Protein AF-A0AAF3FNE6-F1 (afdb_monomer)

Sequence (99 aa):
MEACRDISKYKAQGPAFADGSINWECPCMGGGTLVAHRCGHHFRKLYKCMKASDENDAMVKCPEQFIDWATCMQNLNEKAREAMKRNLLEENRQKTPSK

Secondary structure (DSSP, 8-state):
-------GGGS---SB-TTS-B-TT-GGGGGGHHHHSTTHHHHHHHHHHHHT-S---HHHHSHHHHHHHHHHHHT--HHHHHHHHHHHHHHHHHHS---

Radius of gyration: 18.07 Å; Cα contacts (8 Å, |Δi|>4): 77; chains: 1; bounding box: 52×18×60 Å

Foldseek 3Di:
DPDPPDCVVVPQDPQADPVRHGPCCRVVVVRNPCCVDPLNVLVVVLVVQCVVDPDNDSLQRPVPSVLSSVCVVVVHDPVVSVVSSVVSVVV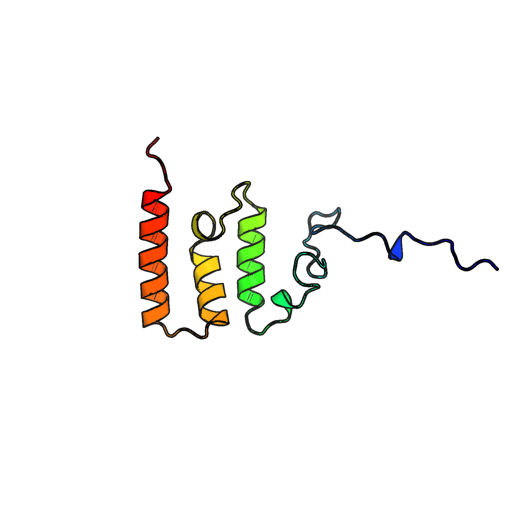NVVVDDDD

pLDDT: mean 85.11, std 13.26, range [46.12, 97.94]

InterPro domains:
  IPR039289 Mitochondrial intermembrane space import and assembly protein 40 [PTHR21622] (8-78)

Solvent-accessible surface area (backbone atoms only — not comparable to full-atom values): 5937 Å² total; per-residue (Å²): 144,88,86,86,85,69,66,70,85,69,53,79,65,52,66,47,47,96,88,69,49,72,35,59,61,17,68,92,51,58,49,24,48,57,56,72,37,98,46,8,70,36,42,56,53,30,53,57,52,41,72,76,47,95,60,86,52,48,63,68,77,32,40,69,39,40,50,54,26,49,30,54,70,71,68,52,52,71,73,55,44,54,51,52,51,52,53,51,55,55,51,41,58,71,67,52,75,82,126

Structure (mmCIF, N/CA/C/O backbone):
data_AF-A0AAF3FNE6-F1
#
_entry.id   AF-A0AAF3FNE6-F1
#
loop_
_atom_site.group_PDB
_atom_site.id
_atom_site.type_symbol
_atom_site.label_atom_id
_atom_site.label_alt_id
_atom_site.label_comp_id
_atom_site.label_asym_id
_atom_site.label_entity_id
_atom_site.label_seq_id
_atom_site.pdbx_PDB_ins_code
_atom_site.Cartn_x
_atom_site.Cartn_y
_atom_site.Cartn_z
_atom_site.occupancy
_atom_site.B_iso_or_equiv
_atom_site.auth_seq_id
_atom_site.auth_comp_id
_atom_site.auth_asym_id
_atom_site.auth_atom_id
_atom_site.pdbx_PDB_model_num
ATOM 1 N N . MET A 1 1 ? 25.096 6.667 -40.195 1.00 48.81 1 MET A N 1
ATOM 2 C CA . MET A 1 1 ? 24.082 7.206 -39.260 1.00 48.81 1 MET A CA 1
ATOM 3 C C . MET A 1 1 ? 22.841 6.320 -39.329 1.00 48.81 1 MET A C 1
ATOM 5 O O . MET A 1 1 ? 21.915 6.657 -40.043 1.00 48.81 1 MET A O 1
ATOM 9 N N . GLU A 1 2 ? 22.815 5.181 -38.633 1.00 52.38 2 GLU A N 1
ATOM 10 C CA . GLU A 1 2 ? 21.608 4.333 -38.527 1.00 52.38 2 GLU A CA 1
ATOM 11 C C . GLU A 1 2 ? 21.510 3.710 -37.125 1.00 52.38 2 GLU A C 1
ATOM 13 O O . GLU A 1 2 ? 21.544 2.500 -36.952 1.00 52.38 2 GLU A O 1
ATOM 18 N N . ALA A 1 3 ? 21.420 4.554 -36.094 1.00 58.22 3 ALA A N 1
ATOM 19 C CA . ALA A 1 3 ? 21.223 4.105 -34.710 1.00 58.22 3 ALA A CA 1
ATOM 20 C C . ALA A 1 3 ? 20.095 4.872 -33.991 1.00 58.22 3 ALA A C 1
ATOM 22 O O . ALA A 1 3 ? 20.139 5.067 -32.781 1.00 58.22 3 ALA A O 1
ATOM 23 N N . CYS A 1 4 ? 19.068 5.309 -34.730 1.00 63.47 4 CYS A N 1
ATOM 24 C CA . CYS A 1 4 ? 17.861 5.928 -34.162 1.00 63.47 4 CYS A CA 1
ATOM 25 C C . CYS A 1 4 ? 16.575 5.248 -34.658 1.00 63.47 4 CYS A C 1
ATOM 27 O O . CYS A 1 4 ? 15.607 5.921 -35.003 1.00 63.47 4 CYS A O 1
ATOM 29 N N . ARG A 1 5 ? 16.548 3.914 -34.737 1.00 65.69 5 ARG A N 1
ATOM 30 C CA . ARG A 1 5 ? 15.323 3.159 -35.047 1.00 65.69 5 ARG A CA 1
ATOM 31 C C . ARG A 1 5 ? 15.133 1.988 -34.095 1.00 65.69 5 ARG A C 1
ATOM 33 O O . ARG A 1 5 ? 15.099 0.848 -34.525 1.00 65.69 5 ARG A O 1
ATOM 40 N N . ASP A 1 6 ? 14.979 2.289 -32.810 1.00 62.78 6 ASP A N 1
ATOM 41 C CA . ASP A 1 6 ? 14.049 1.513 -31.992 1.00 62.78 6 ASP A CA 1
ATOM 42 C C . ASP A 1 6 ? 13.612 2.294 -30.742 1.00 62.78 6 ASP A C 1
ATOM 44 O O . ASP A 1 6 ? 14.231 2.236 -29.680 1.00 62.78 6 ASP A O 1
ATOM 48 N N . ILE A 1 7 ? 12.527 3.060 -30.871 1.00 63.56 7 ILE A N 1
ATOM 49 C CA . ILE A 1 7 ? 11.880 3.721 -29.729 1.00 63.56 7 ILE A CA 1
ATOM 50 C C . ILE A 1 7 ? 10.971 2.770 -28.937 1.00 63.56 7 ILE A C 1
ATOM 52 O O . ILE A 1 7 ? 10.458 3.164 -27.891 1.00 63.56 7 ILE A O 1
ATOM 56 N N . SER A 1 8 ? 10.775 1.519 -29.379 1.00 62.66 8 SER A N 1
ATOM 57 C CA . SER A 1 8 ? 9.905 0.562 -28.683 1.00 62.66 8 SER A CA 1
ATOM 58 C C . SER A 1 8 ? 10.462 0.169 -27.311 1.00 62.66 8 SER A C 1
ATOM 60 O O . SER A 1 8 ? 9.691 0.068 -26.357 1.00 62.66 8 SER A O 1
ATOM 62 N N . LYS A 1 9 ? 11.795 0.108 -27.164 1.00 57.25 9 LYS A N 1
ATOM 63 C CA . LYS A 1 9 ? 12.486 -0.036 -25.868 1.00 57.25 9 LYS A CA 1
ATOM 64 C C . LYS A 1 9 ? 12.162 1.097 -24.884 1.00 57.25 9 LYS A C 1
ATOM 66 O O . LYS A 1 9 ? 12.164 0.881 -23.677 1.00 57.25 9 LYS A O 1
ATOM 71 N N . TYR A 1 10 ? 11.889 2.296 -25.394 1.00 60.16 10 TYR A N 1
ATOM 72 C CA . TYR A 1 10 ? 11.632 3.501 -24.600 1.00 60.16 10 TYR A CA 1
ATOM 73 C C . TYR A 1 10 ? 10.140 3.808 -24.443 1.00 60.16 10 TYR A C 1
ATOM 75 O O . TYR A 1 10 ? 9.777 4.804 -23.815 1.00 60.16 10 TYR A O 1
ATOM 83 N N . LYS A 1 11 ? 9.253 2.967 -24.994 1.00 63.03 11 LYS A N 1
ATOM 84 C CA . LYS A 1 11 ? 7.818 3.104 -24.770 1.00 63.03 11 LYS A CA 1
ATOM 85 C C . LYS A 1 11 ? 7.550 2.736 -23.316 1.00 63.03 11 LYS A C 1
ATOM 87 O O . LYS A 1 11 ? 7.704 1.577 -22.936 1.00 63.03 11 LYS A O 1
ATOM 92 N N . ALA A 1 12 ? 7.196 3.734 -22.507 1.00 63.00 12 ALA A N 1
ATOM 93 C CA . ALA A 1 12 ? 6.877 3.540 -21.101 1.00 63.00 12 ALA A CA 1
ATOM 94 C C . ALA A 1 12 ? 5.792 2.464 -20.984 1.00 63.00 12 ALA A C 1
ATOM 96 O O . ALA A 1 12 ? 4.650 2.654 -21.408 1.00 63.00 12 ALA A O 1
ATOM 97 N N . GLN A 1 13 ? 6.184 1.303 -20.467 1.00 73.44 13 GLN A N 1
ATOM 98 C CA . GLN A 1 13 ? 5.257 0.222 -20.188 1.00 73.44 13 GLN A CA 1
ATOM 99 C C . GLN A 1 13 ? 4.359 0.697 -19.049 1.00 73.44 13 GLN A C 1
ATOM 101 O O . GLN A 1 13 ? 4.843 1.209 -18.037 1.00 73.44 13 GLN A O 1
ATOM 106 N N . GLY A 1 14 ? 3.047 0.585 -19.251 1.00 81.44 14 GLY A N 1
ATOM 107 C CA . GLY A 1 14 ? 2.058 0.994 -18.261 1.00 81.44 14 GLY A CA 1
ATOM 108 C C . GLY A 1 14 ? 2.172 0.198 -16.952 1.00 81.44 14 GLY A C 1
ATOM 109 O O . GLY A 1 14 ? 3.025 -0.679 -16.819 1.00 81.44 14 GLY A O 1
ATOM 110 N N . PRO A 1 15 ? 1.290 0.457 -15.974 1.00 84.38 15 PRO A N 1
ATOM 111 C CA . PRO A 1 15 ? 1.301 -0.232 -14.678 1.00 84.38 15 PRO A CA 1
ATOM 112 C C . PRO A 1 15 ? 1.018 -1.743 -14.766 1.00 84.38 15 PRO A C 1
ATOM 114 O O . PRO A 1 15 ? 1.237 -2.475 -13.799 1.00 84.38 15 PRO A O 1
ATOM 117 N N . ALA A 1 16 ? 0.541 -2.231 -15.912 1.00 88.06 16 ALA A N 1
ATOM 118 C CA . ALA A 1 16 ? 0.316 -3.642 -16.178 1.00 88.06 16 ALA A CA 1
ATOM 119 C C . ALA A 1 16 ? 0.847 -4.030 -17.561 1.00 88.06 16 ALA A C 1
ATOM 121 O O . ALA A 1 16 ? 0.785 -3.244 -18.509 1.00 88.06 16 ALA A O 1
ATOM 122 N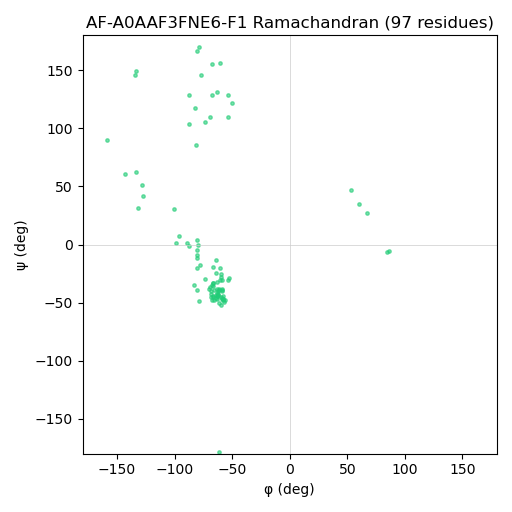 N . PHE A 1 17 ? 1.343 -5.257 -17.657 1.00 88.06 17 PHE A N 1
ATOM 123 C CA . PHE A 1 17 ? 1.713 -5.900 -18.908 1.00 88.06 17 PHE A CA 1
ATOM 124 C C . PHE A 1 17 ? 0.476 -6.464 -19.623 1.00 88.06 17 PHE A C 1
ATOM 126 O O . PHE A 1 17 ? -0.605 -6.578 -19.040 1.00 88.06 17 PHE A O 1
ATOM 133 N N . ALA A 1 18 ? 0.638 -6.833 -20.897 1.00 86.25 18 ALA A N 1
ATOM 134 C CA . ALA A 1 18 ? -0.443 -7.376 -21.724 1.00 86.25 18 ALA A CA 1
ATOM 135 C C . ALA A 1 18 ? -0.988 -8.725 -21.215 1.00 86.25 18 ALA A C 1
ATOM 137 O O . ALA A 1 18 ? -2.143 -9.051 -21.466 1.00 86.25 18 ALA A O 1
ATOM 138 N N . ASP A 1 19 ? -0.181 -9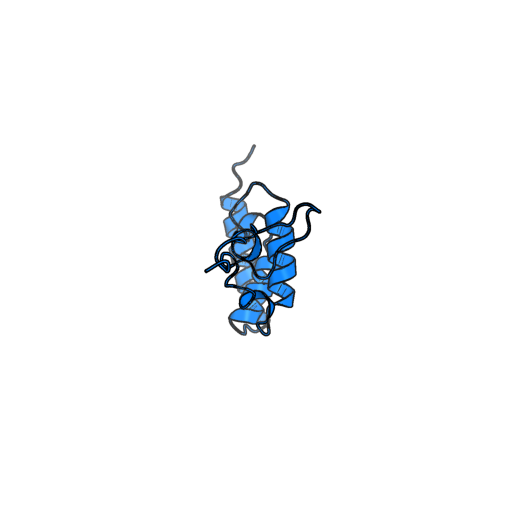.483 -20.472 1.00 87.94 19 ASP A N 1
ATOM 139 C CA . ASP A 1 19 ? -0.581 -10.732 -19.812 1.00 87.94 19 ASP A CA 1
ATOM 140 C C . ASP A 1 19 ? -1.359 -10.502 -18.496 1.00 87.94 19 ASP A C 1
ATOM 142 O O . ASP A 1 19 ? -1.757 -11.454 -17.828 1.00 87.94 19 ASP A O 1
ATOM 146 N N . GLY A 1 20 ? -1.568 -9.241 -18.100 1.00 85.44 20 GLY A N 1
ATOM 147 C CA . GLY A 1 20 ? -2.255 -8.854 -16.868 1.00 85.44 20 GLY A CA 1
ATOM 148 C C . GLY A 1 20 ? -1.357 -8.780 -15.629 1.00 85.44 20 GLY A C 1
ATOM 149 O O . GLY A 1 20 ? -1.815 -8.310 -14.575 1.00 85.44 20 GLY A O 1
ATOM 150 N N . SER A 1 21 ? -0.083 -9.168 -15.733 1.00 89.06 21 SER A N 1
ATOM 151 C CA . SER A 1 21 ? 0.885 -9.029 -14.645 1.00 89.06 21 SER A CA 1
ATOM 152 C C . SER A 1 21 ? 1.201 -7.551 -14.358 1.00 89.06 21 SER A C 1
ATOM 154 O O . SER A 1 21 ? 0.968 -6.661 -15.176 1.00 89.06 21 SER A O 1
ATOM 156 N N . ILE A 1 22 ? 1.630 -7.248 -13.129 1.00 89.62 22 ILE A N 1
ATOM 157 C CA . ILE A 1 22 ? 1.891 -5.871 -12.677 1.00 89.62 22 ILE A CA 1
ATOM 158 C C . ILE A 1 22 ? 3.330 -5.495 -13.028 1.00 89.62 22 ILE A C 1
ATOM 160 O O . ILE A 1 22 ? 4.263 -6.207 -12.656 1.00 89.62 22 ILE A O 1
ATOM 164 N N . ASN A 1 23 ? 3.506 -4.348 -13.681 1.00 90.38 23 ASN A N 1
ATOM 165 C CA . ASN A 1 23 ? 4.818 -3.782 -13.966 1.00 90.38 23 ASN A CA 1
ATOM 166 C C . ASN A 1 23 ? 5.355 -3.038 -12.740 1.00 90.38 23 ASN A C 1
ATOM 168 O O . ASN A 1 23 ? 5.196 -1.825 -12.629 1.00 90.38 23 ASN A O 1
ATOM 172 N N . TRP A 1 24 ? 6.000 -3.754 -11.820 1.00 90.44 24 TRP A N 1
ATOM 173 C CA . TRP A 1 24 ? 6.545 -3.175 -10.586 1.00 90.44 24 TRP A CA 1
ATOM 174 C C . TRP A 1 24 ? 7.599 -2.085 -10.811 1.00 90.44 24 TRP A C 1
ATOM 176 O O . TRP A 1 24 ? 7.818 -1.279 -9.913 1.00 90.44 24 TRP A O 1
ATOM 186 N N . GLU A 1 25 ? 8.215 -2.031 -11.990 1.00 88.19 25 GLU A N 1
ATOM 187 C CA . GLU A 1 25 ? 9.221 -1.033 -12.365 1.00 88.19 25 GLU A CA 1
ATOM 188 C C . GLU A 1 25 ? 8.599 0.227 -12.988 1.00 88.19 25 GLU A C 1
ATOM 190 O O . GLU A 1 25 ? 9.316 1.164 -13.340 1.00 88.19 25 GLU A O 1
ATOM 195 N N . CYS A 1 26 ? 7.264 0.296 -13.098 1.00 87.00 26 CYS A N 1
ATOM 196 C CA . CYS A 1 26 ? 6.573 1.486 -13.586 1.00 87.00 26 CYS A CA 1
ATOM 197 C C . CYS A 1 26 ? 7.008 2.722 -12.778 1.00 87.00 26 CYS A C 1
ATOM 199 O O . CYS A 1 26 ? 6.889 2.714 -11.545 1.00 87.00 26 CYS A O 1
ATOM 201 N N . PRO A 1 27 ? 7.425 3.825 -13.431 1.00 84.56 27 PRO A N 1
ATOM 202 C CA . PRO A 1 27 ? 7.736 5.081 -12.745 1.00 84.56 27 PRO A CA 1
ATOM 203 C C . PRO A 1 27 ? 6.591 5.573 -11.846 1.00 84.56 27 PRO A C 1
ATOM 205 O O . PRO A 1 27 ? 6.833 6.147 -10.790 1.00 84.56 27 PRO A O 1
ATOM 208 N N . CYS A 1 28 ? 5.345 5.257 -12.216 1.00 81.38 28 CYS A N 1
ATOM 209 C CA . CYS A 1 28 ? 4.143 5.522 -11.430 1.00 81.38 28 CYS A CA 1
ATOM 210 C C . CYS A 1 28 ? 4.130 4.854 -10.040 1.00 81.38 28 CYS A C 1
ATOM 212 O O . CYS A 1 28 ? 3.522 5.376 -9.113 1.00 81.38 28 CYS A O 1
ATOM 214 N N . MET A 1 29 ? 4.821 3.723 -9.878 1.00 83.44 29 MET A N 1
ATOM 215 C CA . MET A 1 29 ? 5.009 3.018 -8.604 1.00 83.44 29 MET A CA 1
ATOM 216 C C . MET A 1 29 ? 6.390 3.303 -7.995 1.00 83.44 29 MET A C 1
ATOM 218 O O . MET A 1 29 ? 6.987 2.453 -7.330 1.00 83.44 29 MET A O 1
ATOM 222 N N . GLY A 1 30 ? 6.930 4.496 -8.257 1.00 84.38 30 GLY A N 1
ATOM 223 C CA . GLY A 1 30 ? 8.253 4.899 -7.790 1.00 84.38 30 GLY A CA 1
ATOM 224 C C . GLY A 1 30 ? 9.386 4.106 -8.441 1.00 84.38 30 GLY A C 1
ATOM 225 O O . GLY A 1 30 ? 10.413 3.900 -7.799 1.00 84.38 30 GLY A O 1
ATOM 226 N N . GLY A 1 31 ? 9.196 3.594 -9.662 1.00 86.25 31 GLY A N 1
ATOM 227 C CA . GLY A 1 31 ? 10.229 2.848 -10.389 1.00 86.25 31 GLY A CA 1
ATOM 228 C C . GLY A 1 31 ? 10.702 1.591 -9.653 1.00 86.25 31 GLY A C 1
ATOM 229 O O . GLY A 1 31 ? 11.888 1.287 -9.651 1.00 86.25 31 GLY A O 1
ATOM 230 N N . GLY A 1 32 ? 9.803 0.914 -8.932 1.00 86.81 32 GLY A N 1
ATOM 231 C CA . GLY A 1 32 ? 10.127 -0.275 -8.138 1.00 86.81 32 GLY A CA 1
ATOM 232 C C . GLY A 1 32 ? 10.677 -0.003 -6.738 1.00 86.81 32 GLY A C 1
ATOM 233 O O . GLY A 1 32 ? 10.780 -0.938 -5.944 1.00 86.81 32 GLY A O 1
ATOM 234 N N . THR A 1 33 ? 10.950 1.250 -6.361 1.00 91.12 33 THR A N 1
ATOM 235 C CA . THR A 1 33 ? 11.496 1.574 -5.027 1.00 91.12 33 THR A CA 1
ATOM 236 C C . THR A 1 33 ? 10.559 1.173 -3.886 1.00 91.12 33 THR A C 1
ATOM 238 O O . THR A 1 33 ? 11.013 0.620 -2.887 1.00 91.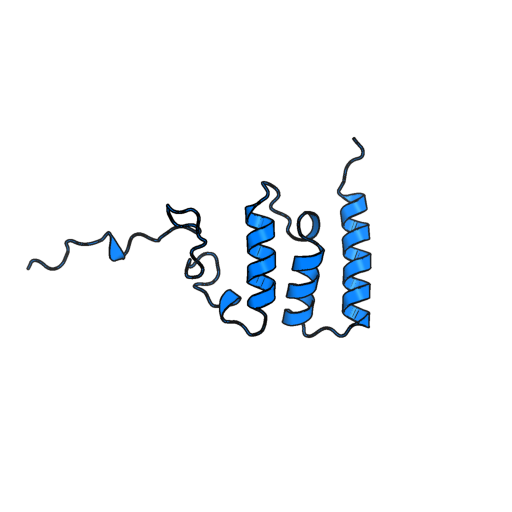12 33 THR A O 1
ATOM 241 N N . LEU A 1 34 ? 9.242 1.346 -4.049 1.00 91.25 34 LEU A N 1
ATOM 242 C CA . LEU A 1 34 ? 8.242 0.936 -3.051 1.00 91.25 34 LEU A CA 1
ATOM 243 C C . LEU A 1 34 ? 8.231 -0.579 -2.820 1.00 91.25 34 LEU A C 1
ATOM 245 O O . LEU A 1 34 ? 7.965 -1.055 -1.717 1.00 91.25 34 LEU A O 1
ATOM 249 N N . VAL A 1 35 ? 8.540 -1.336 -3.869 1.00 92.75 35 VAL A N 1
ATOM 250 C CA . VAL A 1 35 ? 8.563 -2.799 -3.881 1.00 92.75 35 VAL A CA 1
ATOM 251 C C . VAL A 1 35 ? 9.893 -3.334 -3.342 1.00 92.75 35 VAL A C 1
ATOM 253 O O . VAL A 1 35 ? 9.909 -4.364 -2.665 1.00 92.75 35 VAL A O 1
ATOM 256 N N . ALA A 1 36 ? 10.994 -2.633 -3.618 1.00 92.31 36 ALA A N 1
ATOM 257 C CA . ALA A 1 36 ? 12.332 -2.934 -3.114 1.00 92.31 36 ALA A CA 1
ATOM 258 C C . ALA A 1 36 ? 12.546 -2.493 -1.653 1.00 92.31 36 ALA A C 1
ATOM 260 O O . ALA A 1 36 ? 13.467 -2.965 -0.992 1.00 92.31 36 ALA A O 1
ATOM 261 N N . HIS A 1 37 ? 11.701 -1.603 -1.131 1.00 95.25 37 HIS A N 1
ATOM 262 C CA . HIS A 1 37 ? 11.762 -1.152 0.255 1.00 95.25 37 HIS A CA 1
ATOM 263 C C . HIS A 1 37 ? 11.577 -2.314 1.249 1.00 95.25 37 HIS A C 1
ATOM 265 O O . HIS A 1 37 ? 10.906 -3.304 0.951 1.00 95.25 37 HIS A O 1
ATOM 271 N N . ARG A 1 38 ? 12.074 -2.160 2.489 1.00 96.69 38 ARG A N 1
ATOM 272 C CA . ARG A 1 38 ? 11.915 -3.162 3.569 1.00 96.69 38 ARG A CA 1
ATOM 273 C C . ARG A 1 38 ? 10.451 -3.573 3.809 1.00 96.69 38 ARG A C 1
ATOM 275 O O . ARG A 1 38 ? 10.173 -4.701 4.192 1.00 96.69 38 ARG A O 1
ATOM 282 N N . CYS A 1 39 ? 9.511 -2.664 3.536 1.00 97.56 39 CYS A N 1
ATOM 283 C CA . CYS A 1 39 ? 8.064 -2.880 3.667 1.00 97.56 39 CYS A CA 1
ATOM 284 C C . CYS A 1 39 ? 7.369 -3.287 2.356 1.00 97.56 39 CYS A C 1
ATOM 286 O O . CYS A 1 39 ? 6.140 -3.362 2.296 1.00 97.56 39 CYS A O 1
ATOM 288 N N . GLY A 1 40 ? 8.129 -3.549 1.291 1.00 95.38 40 GLY A N 1
ATOM 289 C CA . GLY A 1 40 ? 7.605 -3.776 -0.055 1.00 95.38 40 GLY A CA 1
ATOM 290 C C . GLY A 1 40 ? 6.769 -5.050 -0.205 1.00 95.38 40 GLY A C 1
ATOM 291 O O . GLY A 1 40 ? 5.959 -5.159 -1.125 1.00 95.38 40 GLY A O 1
ATOM 292 N N . HIS A 1 41 ? 6.898 -6.017 0.709 1.00 96.12 41 HIS A N 1
ATOM 293 C CA . HIS A 1 41 ? 5.989 -7.172 0.777 1.00 96.12 41 HIS A CA 1
ATOM 294 C C . HIS A 1 41 ? 4.544 -6.757 1.080 1.00 96.12 41 HIS A C 1
ATOM 296 O O . HIS A 1 41 ? 3.620 -7.205 0.402 1.00 96.12 41 HIS A O 1
ATOM 302 N N . HIS A 1 42 ? 4.346 -5.851 2.041 1.00 97.19 42 HIS A N 1
ATOM 303 C CA . HIS A 1 42 ? 3.019 -5.322 2.361 1.00 97.19 42 HIS A CA 1
ATOM 304 C C . HIS A 1 42 ? 2.483 -4.453 1.221 1.00 97.19 42 HIS A C 1
ATOM 306 O O . HIS A 1 42 ? 1.327 -4.603 0.833 1.00 97.19 42 HIS A O 1
ATOM 312 N N . PHE A 1 43 ? 3.346 -3.641 0.598 1.00 95.31 43 PHE A N 1
ATOM 313 C CA . PHE A 1 43 ? 2.963 -2.827 -0.558 1.00 95.31 43 PHE A CA 1
ATOM 314 C C . PHE A 1 43 ? 2.431 -3.681 -1.718 1.00 95.31 43 PHE A C 1
ATOM 316 O O . PHE A 1 43 ? 1.385 -3.376 -2.285 1.00 95.31 43 PHE A O 1
ATOM 323 N N . ARG A 1 4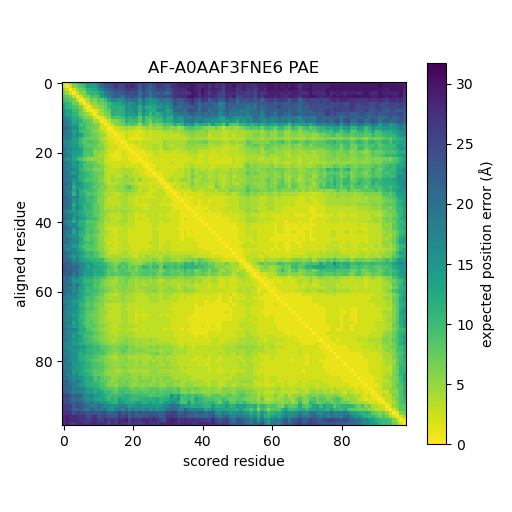4 ? 3.092 -4.803 -2.038 1.00 94.50 44 ARG A N 1
ATOM 324 C CA . ARG A 1 44 ? 2.624 -5.729 -3.084 1.00 94.50 44 ARG A CA 1
ATOM 325 C C . ARG A 1 44 ? 1.226 -6.277 -2.803 1.00 94.50 44 ARG A C 1
ATOM 327 O O . ARG A 1 44 ? 0.443 -6.430 -3.738 1.00 94.50 44 ARG A O 1
ATOM 334 N N . LYS A 1 45 ? 0.909 -6.587 -1.541 1.00 95.12 45 LYS A N 1
ATOM 335 C CA . LYS A 1 45 ? -0.428 -7.052 -1.138 1.00 95.12 45 LYS A CA 1
ATOM 336 C C . LYS A 1 45 ? -1.467 -5.939 -1.271 1.00 95.12 45 LYS A C 1
ATOM 338 O O . LYS A 1 45 ? -2.530 -6.179 -1.835 1.00 95.12 45 LYS A O 1
ATOM 343 N N . LEU A 1 46 ? -1.130 -4.736 -0.807 1.00 94.69 46 LEU A N 1
ATOM 344 C CA . LEU A 1 46 ? -1.983 -3.556 -0.906 1.00 94.69 46 LEU A CA 1
ATOM 345 C C . LEU A 1 46 ? -2.311 -3.221 -2.364 1.00 94.69 46 LEU A C 1
ATOM 347 O O . LEU A 1 46 ? -3.479 -3.148 -2.731 1.00 94.69 46 LEU A O 1
ATOM 351 N N . TYR A 1 47 ? -1.291 -3.115 -3.217 1.00 92.19 47 TYR A N 1
ATOM 352 C CA . TYR A 1 47 ? -1.460 -2.752 -4.622 1.00 92.19 47 TYR A CA 1
ATOM 353 C C . TYR A 1 47 ? -2.288 -3.784 -5.401 1.00 92.19 47 TYR A C 1
ATOM 355 O O . TYR A 1 47 ? -3.138 -3.423 -6.213 1.00 92.19 47 TYR A O 1
ATOM 363 N N . LYS A 1 48 ? -2.101 -5.082 -5.120 1.00 92.19 48 LYS A N 1
ATOM 364 C CA . LYS A 1 48 ? -2.937 -6.147 -5.700 1.00 92.19 48 LYS A CA 1
ATOM 365 C C . LYS A 1 48 ? -4.405 -6.018 -5.294 1.00 92.19 48 LYS A C 1
ATOM 367 O O . LYS A 1 48 ? -5.271 -6.247 -6.129 1.00 92.19 48 LYS A O 1
ATOM 372 N N . CYS A 1 49 ? -4.671 -5.660 -4.040 1.00 92.94 49 CYS A N 1
ATOM 373 C CA . CYS A 1 49 ? -6.031 -5.439 -3.564 1.00 92.94 49 CYS A CA 1
ATOM 374 C C . CYS A 1 49 ? -6.668 -4.208 -4.235 1.00 92.94 49 CYS A C 1
ATOM 376 O O . CYS A 1 49 ? -7.788 -4.303 -4.729 1.00 92.94 49 CYS A O 1
ATOM 378 N N . MET A 1 50 ? -5.932 -3.095 -4.346 1.00 90.75 50 MET A N 1
ATOM 379 C CA . MET A 1 50 ? -6.418 -1.878 -5.010 1.00 90.75 50 MET A CA 1
ATOM 380 C C . MET A 1 50 ? -6.732 -2.105 -6.492 1.00 90.75 50 MET A C 1
ATOM 382 O O . MET A 1 50 ? -7.780 -1.685 -6.962 1.00 90.75 50 MET A O 1
ATOM 386 N N . LYS A 1 51 ? -5.869 -2.827 -7.224 1.00 86.94 51 LYS A N 1
ATOM 387 C CA . LYS A 1 51 ? -6.074 -3.127 -8.655 1.00 86.94 51 LYS A CA 1
ATOM 388 C C . LYS A 1 51 ? -7.371 -3.903 -8.929 1.00 86.94 51 LYS A C 1
ATOM 390 O O . LYS A 1 51 ? -7.886 -3.845 -10.039 1.00 86.94 51 LYS A O 1
ATOM 395 N N . ALA A 1 52 ? -7.882 -4.651 -7.952 1.00 84.50 52 ALA A N 1
ATOM 396 C CA . ALA A 1 52 ? -9.110 -5.429 -8.096 1.00 84.50 52 ALA A CA 1
ATOM 397 C C . ALA A 1 52 ? -10.399 -4.594 -7.918 1.00 84.50 52 ALA A C 1
ATOM 399 O O . ALA A 1 52 ? -11.484 -5.171 -7.911 1.00 84.50 52 ALA A O 1
ATOM 400 N N . SER A 1 53 ? -10.297 -3.273 -7.728 1.00 79.44 53 SER A N 1
ATOM 401 C CA . SER A 1 53 ? -11.419 -2.382 -7.420 1.00 79.44 53 SER A CA 1
ATOM 402 C C . SER A 1 53 ? -11.401 -1.123 -8.284 1.00 79.44 53 SER A C 1
ATOM 404 O O . SER A 1 53 ? -10.332 -0.614 -8.600 1.00 79.44 53 SER A O 1
ATOM 406 N N . ASP A 1 54 ? -12.581 -0.571 -8.574 1.00 79.50 54 ASP A N 1
ATOM 407 C CA . ASP A 1 54 ? -12.733 0.775 -9.155 1.00 79.50 54 ASP A CA 1
ATOM 408 C C . ASP A 1 54 ? -12.616 1.891 -8.094 1.00 79.50 54 ASP A C 1
ATOM 410 O O . ASP A 1 54 ? -12.572 3.081 -8.405 1.00 79.50 54 ASP A O 1
ATOM 414 N N . GLU A 1 55 ? -12.579 1.509 -6.815 1.00 83.44 55 GLU A N 1
ATOM 415 C CA . GLU A 1 55 ? -12.435 2.427 -5.689 1.00 83.44 55 GLU A CA 1
ATOM 416 C C . GLU A 1 55 ? -10.964 2.794 -5.452 1.00 83.44 55 GLU A C 1
ATOM 418 O O . GLU A 1 55 ? -10.141 1.941 -5.116 1.00 83.44 55 GLU A O 1
ATOM 423 N N . ASN A 1 56 ? -10.645 4.084 -5.591 1.00 79.94 56 ASN A N 1
ATOM 424 C CA . ASN A 1 56 ? -9.278 4.603 -5.469 1.00 79.94 56 ASN A CA 1
ATOM 425 C C . ASN A 1 56 ? -8.809 4.805 -4.013 1.00 79.94 56 ASN A C 1
ATOM 427 O O . ASN A 1 56 ? -7.620 5.041 -3.791 1.00 79.94 56 ASN A O 1
ATOM 431 N N . ASP A 1 57 ? -9.708 4.728 -3.022 1.00 88.75 57 ASP A N 1
ATOM 432 C CA . ASP A 1 57 ? -9.359 4.875 -1.603 1.00 88.75 57 ASP A CA 1
ATOM 433 C C . ASP A 1 57 ? -8.946 3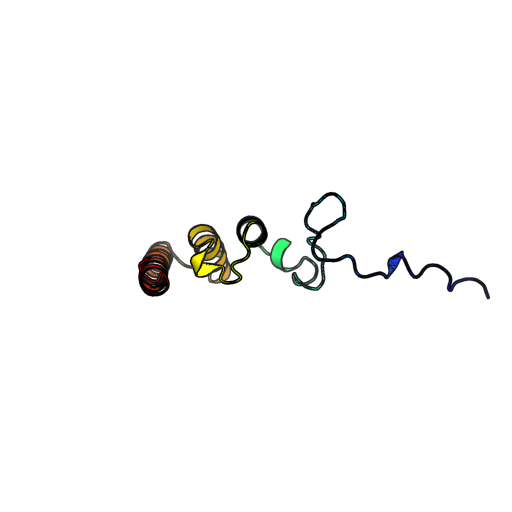.520 -1.000 1.00 88.75 57 ASP A C 1
ATOM 435 O O . ASP A 1 57 ? -9.763 2.649 -0.685 1.00 88.75 57 ASP A O 1
ATOM 439 N N . ALA A 1 58 ? -7.636 3.351 -0.822 1.00 87.44 58 ALA A N 1
ATOM 440 C CA . ALA A 1 58 ? -7.040 2.154 -0.241 1.00 87.44 58 ALA A CA 1
ATOM 441 C C . ALA A 1 58 ? -7.504 1.885 1.200 1.00 87.44 58 ALA A C 1
ATOM 443 O O . ALA A 1 58 ? -7.570 0.723 1.605 1.00 87.44 58 ALA A O 1
ATOM 444 N N . MET A 1 59 ? -7.823 2.939 1.961 1.00 89.56 59 MET A N 1
ATOM 445 C CA . MET A 1 59 ? -8.274 2.821 3.348 1.00 89.56 59 MET A CA 1
ATOM 446 C C . MET A 1 59 ? -9.660 2.190 3.409 1.00 89.56 59 MET A C 1
ATOM 448 O O . MET A 1 59 ? -9.918 1.385 4.296 1.00 89.56 59 MET A O 1
ATOM 452 N N . VAL A 1 60 ? -10.530 2.494 2.446 1.00 89.69 60 VAL A N 1
ATOM 453 C CA . VAL A 1 60 ? -11.886 1.938 2.402 1.00 89.69 60 VAL A CA 1
ATOM 454 C C . VAL A 1 60 ? -11.873 0.517 1.849 1.00 89.69 60 VAL A C 1
ATOM 456 O O . VAL A 1 60 ? -12.425 -0.398 2.462 1.00 89.69 60 VAL A O 1
ATOM 459 N N . LYS A 1 61 ? -11.196 0.300 0.716 1.00 90.50 61 LYS A N 1
ATOM 460 C CA . LYS A 1 61 ? -11.267 -0.980 0.005 1.00 90.50 61 LYS A CA 1
ATOM 461 C C . LYS A 1 61 ? -10.376 -2.073 0.591 1.00 90.50 61 LYS A C 1
ATOM 463 O O . LYS A 1 61 ? -10.759 -3.243 0.612 1.00 90.50 61 LYS A O 1
ATOM 468 N N . CYS A 1 62 ? -9.173 -1.699 1.015 1.00 94.25 62 CYS A N 1
ATOM 469 C CA . CYS A 1 62 ? -8.108 -2.616 1.419 1.00 94.25 62 CYS A CA 1
ATOM 470 C C . CYS A 1 62 ? -7.559 -2.254 2.810 1.00 94.25 62 CYS A C 1
ATOM 472 O O . CYS A 1 62 ? 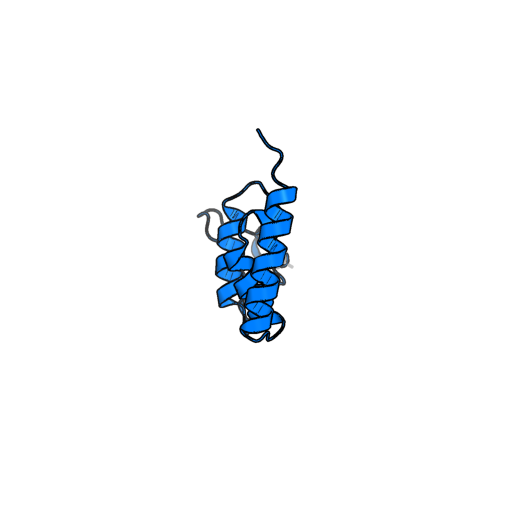-6.339 -2.117 2.961 1.00 94.25 62 CYS A O 1
ATOM 474 N N . PRO A 1 63 ? -8.430 -2.084 3.828 1.00 93.06 63 PRO A N 1
ATOM 475 C CA . PRO A 1 63 ? -8.061 -1.511 5.121 1.00 93.06 63 PRO A CA 1
ATOM 476 C C . PRO A 1 63 ? -6.936 -2.296 5.798 1.00 93.06 63 PRO A C 1
ATOM 478 O O . PRO A 1 63 ? -5.944 -1.714 6.225 1.00 93.06 63 PRO A O 1
ATOM 481 N N . GLU A 1 64 ? -7.036 -3.626 5.835 1.00 94.56 64 GLU A N 1
ATOM 482 C CA . GLU A 1 64 ? -6.042 -4.481 6.493 1.00 94.56 64 GLU A CA 1
ATOM 483 C C . GLU A 1 64 ? -4.673 -4.391 5.807 1.00 94.56 64 GLU A C 1
ATOM 485 O O . GLU A 1 64 ? -3.651 -4.209 6.465 1.00 94.56 64 GLU A O 1
ATOM 490 N N . GLN A 1 65 ? -4.640 -4.458 4.473 1.00 95.94 65 GLN A N 1
ATOM 491 C CA . GLN A 1 65 ? -3.395 -4.364 3.710 1.00 95.94 65 GLN A CA 1
ATOM 492 C C . GLN A 1 65 ? -2.774 -2.968 3.824 1.00 95.94 65 GLN A C 1
ATOM 494 O O . GLN A 1 65 ? -1.547 -2.839 3.815 1.00 95.94 65 GLN A O 1
ATOM 499 N N . PHE A 1 66 ? -3.610 -1.932 3.931 1.00 95.50 66 PHE A N 1
ATOM 500 C CA . PHE A 1 66 ? -3.160 -0.566 4.150 1.00 95.50 66 PHE A CA 1
ATOM 501 C C . PHE A 1 66 ? -2.535 -0.412 5.539 1.00 95.50 66 PHE A C 1
ATOM 503 O O . PHE A 1 66 ? -1.417 0.091 5.637 1.00 95.50 66 PHE A O 1
ATOM 510 N N . ILE A 1 67 ? -3.201 -0.903 6.589 1.00 96.56 67 ILE A N 1
ATOM 511 C CA . ILE A 1 67 ? -2.702 -0.866 7.972 1.00 96.56 67 ILE A CA 1
ATOM 512 C C . ILE A 1 67 ? -1.369 -1.602 8.079 1.00 96.56 6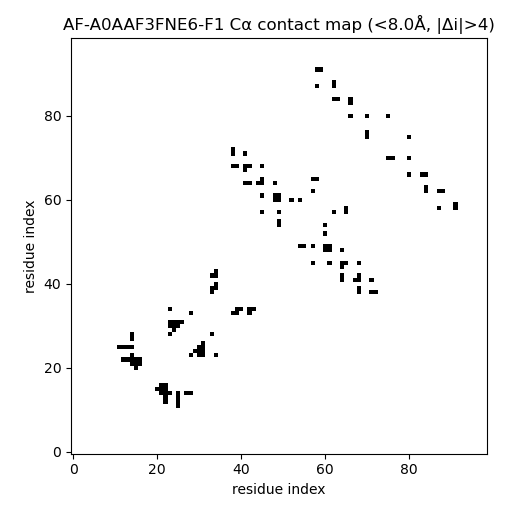7 ILE A C 1
ATOM 514 O O . ILE A 1 67 ? -0.423 -1.064 8.647 1.00 96.56 67 ILE A O 1
ATOM 518 N N . ASP A 1 68 ? -1.260 -2.796 7.502 1.00 96.75 68 ASP A N 1
ATOM 519 C CA . ASP A 1 68 ? -0.023 -3.578 7.472 1.00 96.75 68 ASP A CA 1
ATOM 520 C C . ASP A 1 68 ? 1.140 -2.796 6.840 1.00 96.75 68 ASP A C 1
ATOM 522 O O . ASP A 1 68 ? 2.247 -2.721 7.384 1.00 96.75 68 ASP A O 1
ATOM 526 N N . TRP A 1 69 ? 0.887 -2.182 5.681 1.00 96.88 69 TRP A N 1
ATOM 527 C CA . TRP A 1 69 ? 1.888 -1.385 4.982 1.00 96.88 69 TRP A CA 1
ATOM 528 C C . TRP A 1 69 ? 2.268 -0.126 5.771 1.00 96.88 69 TRP A C 1
ATOM 530 O O . TRP A 1 69 ? 3.458 0.125 5.974 1.00 96.88 69 TRP A O 1
ATOM 540 N N . ALA A 1 70 ? 1.283 0.623 6.270 1.00 96.44 70 ALA A N 1
ATOM 541 C CA . ALA A 1 70 ? 1.488 1.840 7.050 1.00 96.44 70 ALA A CA 1
ATOM 542 C C . ALA A 1 70 ? 2.235 1.561 8.364 1.00 96.44 70 ALA A C 1
ATOM 544 O O . ALA A 1 70 ? 3.189 2.269 8.688 1.00 96.44 70 ALA A O 1
ATOM 545 N N . THR A 1 71 ? 1.872 0.485 9.066 1.00 97.31 71 THR A N 1
ATOM 546 C CA . THR A 1 71 ? 2.522 0.021 10.303 1.00 97.31 71 THR A CA 1
ATOM 547 C C . THR A 1 71 ? 4.000 -0.256 10.065 1.00 97.31 71 THR A C 1
ATOM 549 O O . THR A 1 71 ? 4.843 0.228 10.818 1.00 97.31 71 THR A O 1
ATOM 552 N N . CYS A 1 72 ? 4.343 -0.968 8.987 1.00 97.94 72 CYS A N 1
ATOM 553 C CA . CYS A 1 72 ? 5.741 -1.227 8.650 1.00 97.94 72 CYS A CA 1
ATOM 554 C C . CYS A 1 72 ? 6.494 0.060 8.265 1.00 97.94 72 CYS A C 1
ATOM 556 O O . CYS A 1 72 ? 7.625 0.291 8.713 1.00 97.94 72 CYS A O 1
ATOM 558 N N . MET A 1 73 ? 5.882 0.911 7.431 1.00 96.69 73 MET A N 1
ATOM 559 C CA . MET A 1 73 ? 6.507 2.147 6.946 1.00 96.69 73 MET A CA 1
ATOM 560 C C . MET A 1 73 ? 6.828 3.106 8.093 1.00 96.69 73 MET A C 1
ATOM 562 O O . MET A 1 73 ? 7.940 3.632 8.151 1.00 96.69 73 MET A O 1
ATOM 566 N N . GLN A 1 74 ? 5.885 3.270 9.023 1.00 96.62 74 GLN A N 1
ATOM 567 C CA . GLN A 1 74 ? 5.999 4.146 10.190 1.00 96.62 74 GLN A CA 1
ATOM 568 C C . GLN A 1 74 ? 6.659 3.467 11.403 1.00 96.62 74 GLN A C 1
ATOM 570 O O . GLN A 1 74 ? 6.858 4.118 12.423 1.00 96.62 74 GLN A O 1
ATOM 575 N N . ASN A 1 75 ? 7.022 2.182 11.295 1.00 96.81 75 ASN A N 1
ATOM 576 C CA . ASN A 1 75 ? 7.609 1.388 12.377 1.00 96.81 75 ASN A CA 1
ATOM 577 C C . ASN A 1 75 ? 6.764 1.428 13.666 1.00 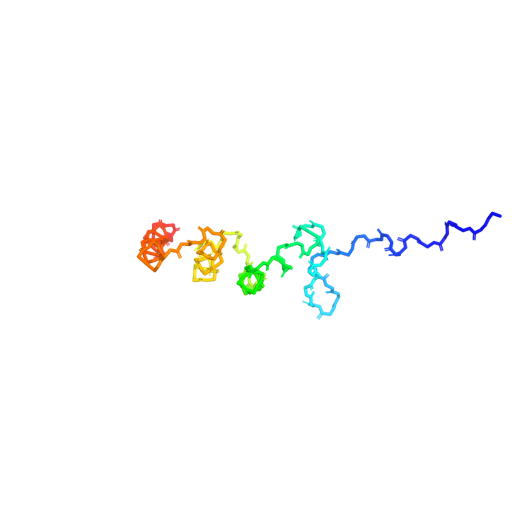96.81 75 ASN A C 1
ATOM 579 O O . ASN A 1 75 ? 7.266 1.687 14.762 1.00 96.81 75 ASN A O 1
ATOM 583 N N . LEU A 1 76 ? 5.453 1.226 13.517 1.00 97.19 76 LEU A N 1
ATOM 584 C CA . LEU A 1 76 ? 4.514 1.277 14.632 1.00 97.19 76 LEU A CA 1
ATOM 585 C C . LEU A 1 76 ? 4.587 0.006 15.477 1.00 97.19 76 LEU A C 1
ATOM 587 O O . LEU A 1 76 ? 4.770 -1.099 14.969 1.00 97.19 76 LEU A O 1
ATOM 591 N N . ASN A 1 77 ? 4.379 0.174 16.782 1.00 97.50 77 ASN A N 1
ATOM 592 C CA . ASN A 1 77 ? 4.147 -0.946 17.685 1.00 97.50 77 ASN A CA 1
ATOM 593 C C . ASN A 1 77 ? 2.700 -1.451 17.586 1.00 97.50 77 ASN A C 1
ATOM 595 O O . ASN A 1 77 ? 1.822 -0.799 17.020 1.00 97.50 77 ASN A O 1
ATOM 599 N N . GLU A 1 78 ? 2.446 -2.594 18.214 1.00 94.81 78 GLU A N 1
ATOM 600 C CA . GLU A 1 78 ? 1.144 -3.259 18.174 1.00 94.81 78 GLU A CA 1
ATOM 601 C C . GLU A 1 78 ? -0.002 -2.392 18.714 1.00 94.81 78 GLU A C 1
ATOM 603 O O . GLU A 1 78 ? -1.075 -2.324 18.122 1.00 94.81 78 GLU A O 1
ATOM 608 N N . LYS A 1 79 ? 0.228 -1.644 19.800 1.00 97.25 79 LYS A N 1
ATOM 609 C CA . LYS A 1 79 ? -0.794 -0.757 20.372 1.00 97.25 79 LYS A CA 1
ATOM 610 C C . LYS A 1 79 ? -1.190 0.352 19.391 1.00 97.25 79 LYS A C 1
ATOM 612 O O . LYS A 1 79 ? -2.369 0.684 19.278 1.00 97.25 79 LYS A O 1
ATOM 617 N N . ALA A 1 80 ? -0.212 0.929 18.697 1.00 96.56 80 ALA A N 1
ATOM 618 C CA . ALA A 1 80 ? -0.440 1.947 17.680 1.00 96.56 80 ALA A CA 1
ATOM 619 C C . ALA A 1 80 ? -1.104 1.359 16.424 1.00 96.56 80 ALA A C 1
ATOM 621 O O . ALA A 1 80 ? -2.012 1.987 15.879 1.00 96.56 80 ALA A O 1
ATOM 622 N N . ARG A 1 81 ? -0.725 0.140 16.017 1.00 95.62 81 ARG A N 1
ATOM 623 C CA . ARG A 1 81 ? -1.378 -0.609 14.931 1.00 95.62 81 ARG A CA 1
ATOM 624 C C . ARG A 1 81 ? -2.868 -0.810 15.207 1.00 95.62 81 ARG A C 1
ATOM 626 O O . ARG A 1 81 ? -3.699 -0.480 14.367 1.00 95.62 81 ARG A O 1
ATOM 633 N N . GLU A 1 82 ? -3.213 -1.273 16.405 1.00 95.56 82 GLU A N 1
ATOM 634 C CA . GLU A 1 82 ? -4.607 -1.491 16.807 1.00 95.56 82 GLU A CA 1
ATOM 635 C C . GLU A 1 82 ? -5.400 -0.181 16.929 1.00 95.56 82 GLU A C 1
ATOM 637 O O . GLU A 1 82 ? -6.578 -0.120 16.576 1.00 95.56 82 GLU A O 1
ATOM 642 N N . ALA A 1 83 ? -4.767 0.904 17.386 1.00 95.62 83 ALA A N 1
ATOM 643 C CA . ALA A 1 83 ? -5.396 2.224 17.383 1.00 95.62 83 ALA A CA 1
ATOM 644 C C . ALA A 1 83 ? -5.708 2.701 15.955 1.00 95.62 83 ALA A C 1
ATOM 646 O O . ALA A 1 83 ? -6.837 3.104 15.684 1.00 95.62 83 ALA A O 1
ATOM 647 N N . MET A 1 84 ? -4.744 2.587 15.034 1.00 94.56 84 MET A N 1
ATOM 648 C CA . MET A 1 84 ? -4.936 2.919 13.619 1.00 94.56 84 MET A CA 1
ATOM 649 C C . MET A 1 84 ? -6.061 2.087 12.999 1.00 94.56 84 MET A C 1
ATOM 651 O O . MET A 1 84 ? -6.935 2.639 12.334 1.00 94.56 84 MET A O 1
ATOM 655 N N . LYS A 1 85 ? -6.073 0.776 13.262 1.00 94.31 85 LYS A N 1
ATOM 656 C CA . LYS A 1 85 ? -7.106 -0.136 12.769 1.00 94.31 85 LYS A CA 1
ATOM 657 C C . LYS A 1 85 ? -8.503 0.274 13.218 1.00 94.31 85 LYS A C 1
ATOM 659 O O . LYS A 1 85 ? -9.410 0.338 12.394 1.00 94.31 85 LYS A O 1
ATOM 664 N N . ARG A 1 86 ? -8.683 0.578 14.505 1.00 93.25 86 ARG A N 1
ATOM 665 C CA . ARG A 1 86 ? -9.987 1.005 15.034 1.00 93.25 86 ARG A CA 1
ATOM 666 C C . ARG A 1 86 ? -10.470 2.300 14.391 1.00 93.25 86 ARG A C 1
ATOM 668 O O . ARG A 1 86 ? -11.581 2.317 13.872 1.00 93.25 86 ARG A O 1
ATOM 675 N N . ASN A 1 87 ? -9.620 3.324 14.349 1.00 92.56 87 ASN A N 1
ATOM 676 C CA . ASN A 1 87 ? -9.988 4.624 13.784 1.00 92.56 87 ASN A CA 1
ATOM 677 C C . ASN A 1 87 ? -10.386 4.502 12.306 1.00 92.56 87 ASN A C 1
ATOM 679 O O . ASN A 1 87 ? -11.420 5.013 11.891 1.00 92.56 87 ASN A O 1
ATOM 683 N N . LEU A 1 88 ? -9.607 3.756 11.522 1.00 90.69 88 LEU A N 1
ATOM 684 C CA . LEU A 1 88 ? -9.857 3.578 10.094 1.00 90.69 88 LEU A CA 1
ATOM 685 C C . LEU A 1 88 ? -11.159 2.803 9.821 1.00 90.69 88 LEU A C 1
ATOM 687 O O . LEU A 1 88 ? -11.918 3.160 8.923 1.00 90.69 88 LEU A O 1
ATOM 691 N N . LEU A 1 89 ? -11.471 1.779 10.622 1.00 86.00 89 LEU A N 1
ATOM 692 C CA . LEU A 1 89 ? -12.746 1.059 10.519 1.00 86.00 89 LEU A CA 1
ATOM 693 C C . LEU A 1 89 ? -13.949 1.932 10.917 1.00 86.00 89 LEU A C 1
ATOM 695 O O . LEU A 1 89 ? -15.025 1.799 10.330 1.00 86.00 89 LEU A O 1
ATOM 699 N N . GLU A 1 90 ? -13.787 2.826 11.894 1.00 88.25 90 GLU A N 1
ATOM 700 C CA . GLU A 1 90 ? -14.820 3.791 12.289 1.00 88.25 90 GLU A CA 1
ATOM 701 C C . GLU A 1 90 ? -15.066 4.855 11.213 1.00 88.25 90 GLU A C 1
ATOM 703 O O . GLU A 1 90 ? -16.222 5.160 10.915 1.00 88.25 90 GLU A O 1
ATOM 708 N N . GLU A 1 91 ? -14.010 5.382 10.593 1.00 83.38 91 GLU A N 1
ATOM 709 C CA . GLU A 1 91 ? -14.112 6.319 9.468 1.00 83.38 91 GLU A CA 1
ATOM 710 C C . GLU A 1 91 ? -14.762 5.664 8.244 1.00 83.38 91 GLU A C 1
ATOM 712 O O . GLU A 1 91 ? -15.662 6.238 7.630 1.00 83.38 91 GLU A O 1
ATOM 717 N N . ASN A 1 92 ? -14.376 4.428 7.916 1.00 82.38 92 ASN A N 1
ATOM 718 C CA . ASN A 1 92 ? -14.976 3.687 6.807 1.00 82.38 92 ASN A CA 1
ATOM 719 C C . ASN A 1 92 ? -16.474 3.455 7.015 1.00 82.38 92 ASN A C 1
ATOM 721 O O . ASN A 1 92 ? -17.248 3.600 6.072 1.00 82.38 92 ASN A O 1
ATOM 725 N N . ARG A 1 93 ? -16.902 3.166 8.253 1.00 75.56 93 ARG A N 1
ATOM 726 C CA . ARG A 1 93 ? -18.327 3.039 8.591 1.00 75.56 93 ARG A CA 1
ATOM 727 C C . ARG A 1 93 ? -19.098 4.323 8.277 1.00 75.56 93 ARG A C 1
ATOM 729 O O . ARG A 1 93 ? -20.225 4.239 7.800 1.00 75.56 93 ARG A O 1
ATOM 736 N N . GLN A 1 94 ? -18.496 5.487 8.525 1.00 74.69 94 GLN A N 1
ATOM 737 C CA . GLN A 1 94 ? -19.105 6.792 8.246 1.00 74.69 94 GLN A CA 1
ATOM 738 C C . GLN A 1 94 ? -19.136 7.114 6.743 1.00 74.69 94 GLN A C 1
ATOM 740 O O . GLN A 1 94 ? -20.042 7.809 6.289 1.00 74.69 94 GLN A O 1
ATOM 745 N N . LYS A 1 95 ? -18.173 6.598 5.967 1.00 70.12 95 LYS A N 1
ATOM 746 C CA . LYS A 1 95 ? -18.087 6.780 4.509 1.00 70.12 95 LYS A CA 1
ATOM 747 C C . LYS A 1 95 ? -18.992 5.846 3.703 1.00 70.12 95 LYS A C 1
ATOM 749 O O . LYS A 1 95 ? -19.281 6.173 2.559 1.00 70.12 95 LYS A O 1
ATOM 754 N N . THR A 1 96 ? -19.449 4.718 4.251 1.00 61.22 96 THR A N 1
ATOM 755 C CA . THR A 1 96 ? -20.519 3.913 3.636 1.00 61.22 96 THR A CA 1
ATOM 756 C C . THR A 1 96 ? -21.863 4.629 3.808 1.00 61.22 96 THR A C 1
ATOM 758 O O . THR A 1 96 ? -22.404 4.599 4.915 1.00 61.22 96 THR A O 1
ATOM 761 N N . PRO A 1 97 ? -22.454 5.252 2.766 1.00 54.81 97 PRO A N 1
ATOM 762 C CA . PRO A 1 97 ? -23.853 5.634 2.847 1.00 54.81 97 PRO A CA 1
ATOM 763 C C . PRO A 1 97 ? -24.675 4.352 2.989 1.00 54.81 97 PRO A C 1
ATOM 765 O O . PRO A 1 97 ? -24.469 3.381 2.254 1.00 54.81 97 PRO A O 1
ATOM 768 N N . SER A 1 98 ? -25.587 4.346 3.963 1.00 51.97 98 SER A N 1
ATOM 769 C CA . SER A 1 98 ? -26.640 3.340 4.050 1.00 51.97 98 SER A CA 1
ATOM 770 C C . SER A 1 98 ? -27.304 3.257 2.680 1.00 51.97 98 SER A C 1
ATOM 772 O O . SER A 1 98 ? -27.771 4.275 2.166 1.00 51.97 98 SER A O 1
ATOM 774 N N . LYS A 1 99 ? -27.291 2.074 2.071 1.00 46.12 99 LYS A N 1
ATOM 775 C CA . LYS A 1 99 ? -28.248 1.791 1.008 1.00 46.12 99 LYS A CA 1
ATOM 776 C C . LYS A 1 99 ? -29.632 1.632 1.627 1.00 46.12 99 LYS A C 1
ATOM 778 O O . LYS A 1 99 ? -29.690 1.181 2.796 1.00 46.12 99 LYS A O 1
#

Organism: NCBI:txid2138241

Mean predicted aligned error: 8.04 Å

Nearest PDB structures (foldseek):
  8thp-assembly1_A  TM=4.463E-01  e=9.194E+00  Flavobacterium johnsoniae UW101
  6tdu-assembly1_C  TM=3.452E-01  e=6.936E+00  Euglena gracilis